Protein AF-A0A085LTB0-F1 (afdb_monomer)

Structure (mmCIF, N/CA/C/O backbone):
data_AF-A0A085LTB0-F1
#
_entry.id   AF-A0A085LTB0-F1
#
loop_
_atom_site.group_PDB
_atom_site.id
_atom_site.type_symbol
_atom_site.label_atom_id
_atom_site.label_alt_id
_atom_site.label_comp_id
_atom_site.label_asym_id
_atom_site.label_entity_id
_atom_site.label_seq_id
_atom_site.pdbx_PDB_ins_code
_atom_site.Cartn_x
_atom_site.Cartn_y
_atom_site.Cartn_z
_atom_site.occupancy
_atom_site.B_iso_or_equiv
_atom_site.auth_seq_id
_atom_site.auth_comp_id
_atom_site.auth_asym_id
_atom_site.auth_atom_id
_atom_site.pdbx_PDB_model_num
ATOM 1 N N . MET A 1 1 ? 25.122 11.776 -24.333 1.00 48.50 1 MET A N 1
ATOM 2 C CA . MET A 1 1 ? 24.047 11.686 -23.319 1.00 48.50 1 MET A CA 1
ATOM 3 C C . MET A 1 1 ? 22.813 12.387 -23.877 1.00 48.50 1 MET A C 1
ATOM 5 O O . MET A 1 1 ? 22.940 13.533 -24.285 1.00 48.50 1 MET A O 1
ATOM 9 N N . ASN A 1 2 ? 21.679 11.694 -24.039 1.00 44.75 2 ASN A N 1
ATOM 10 C CA . ASN A 1 2 ? 20.507 12.243 -24.735 1.00 44.75 2 ASN A CA 1
ATOM 11 C C . ASN A 1 2 ? 19.589 12.965 -23.733 1.00 44.75 2 ASN A C 1
ATOM 13 O O . ASN A 1 2 ? 18.916 12.315 -22.934 1.00 44.75 2 ASN A O 1
ATOM 17 N N . LEU A 1 3 ? 19.582 14.302 -23.771 1.00 53.81 3 LEU A N 1
ATOM 18 C CA . LEU A 1 3 ? 18.837 15.163 -22.839 1.00 53.81 3 LEU A CA 1
ATOM 19 C C . LEU A 1 3 ? 17.319 14.887 -22.837 1.00 53.81 3 LEU A C 1
ATOM 21 O O . LEU A 1 3 ? 16.644 15.189 -21.859 1.00 53.81 3 LEU A O 1
ATOM 25 N N . HIS A 1 4 ? 16.781 14.266 -23.895 1.00 53.09 4 HIS A N 1
ATOM 26 C CA . HIS A 1 4 ? 15.365 13.886 -23.995 1.00 53.09 4 HIS A CA 1
ATOM 27 C C . HIS A 1 4 ? 14.954 12.751 -23.040 1.00 53.09 4 HIS A C 1
ATOM 29 O O . HIS A 1 4 ? 13.779 12.628 -22.708 1.00 53.09 4 HIS A O 1
ATOM 35 N N . LEU A 1 5 ? 15.908 11.940 -22.566 1.00 53.09 5 LEU A N 1
ATOM 36 C CA . LEU A 1 5 ? 15.693 10.958 -21.489 1.00 53.09 5 LEU A CA 1
ATOM 37 C C . LEU A 1 5 ? 15.903 11.571 -20.093 1.00 53.09 5 LEU A C 1
ATOM 39 O O . LEU A 1 5 ? 15.637 10.924 -19.082 1.00 53.09 5 LEU A O 1
ATOM 43 N N . GLN A 1 6 ? 16.380 12.817 -20.044 1.00 52.91 6 GLN A N 1
ATOM 44 C CA . GLN A 1 6 ? 16.748 13.569 -18.846 1.00 52.91 6 GLN A CA 1
ATOM 45 C C . GLN A 1 6 ? 15.660 14.577 -18.438 1.00 52.91 6 GLN A C 1
ATOM 47 O O . GLN A 1 6 ? 15.921 15.509 -17.681 1.00 52.91 6 GLN A O 1
ATOM 52 N N . GLY A 1 7 ? 14.435 14.398 -18.945 1.00 52.34 7 GLY A N 1
ATOM 53 C CA . GLY A 1 7 ? 13.272 15.142 -18.484 1.00 52.34 7 GLY A CA 1
ATOM 54 C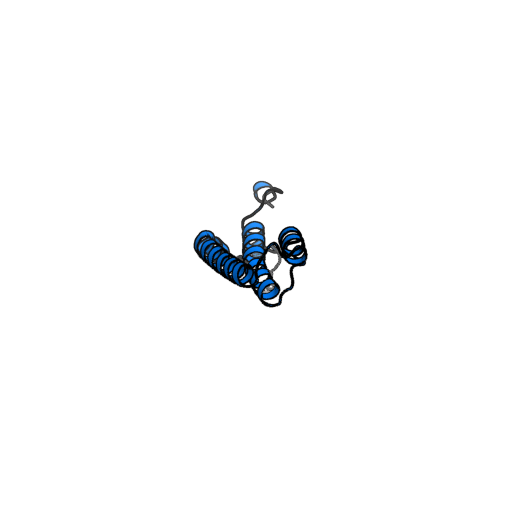 C . GLY A 1 7 ? 13.000 14.840 -17.013 1.00 52.34 7 GLY A C 1
ATOM 55 O O . GLY A 1 7 ? 12.866 13.684 -16.611 1.00 52.34 7 GLY A O 1
ATOM 56 N N . ASP A 1 8 ? 12.870 15.891 -16.211 1.00 63.69 8 ASP A N 1
ATOM 57 C CA . ASP A 1 8 ? 12.519 15.826 -14.786 1.00 63.69 8 ASP A CA 1
ATOM 58 C C . ASP A 1 8 ? 11.109 15.227 -14.536 1.00 63.69 8 ASP A C 1
ATOM 60 O O . ASP A 1 8 ? 10.686 14.980 -13.406 1.00 63.69 8 ASP A O 1
ATOM 64 N N . SER A 1 9 ? 10.377 14.913 -15.609 1.00 61.38 9 SER A N 1
ATOM 65 C CA . SER A 1 9 ? 9.091 14.226 -15.619 1.00 61.38 9 SER A CA 1
ATOM 66 C C . SER A 1 9 ? 9.268 12.706 -15.526 1.00 61.38 9 SER A C 1
ATOM 68 O O . SER A 1 9 ? 9.674 12.065 -16.490 1.00 61.38 9 SER A O 1
ATOM 70 N N . LEU A 1 10 ? 8.963 12.138 -14.357 1.00 66.25 10 LEU A N 1
ATOM 71 C CA . LEU A 1 10 ? 8.587 10.735 -14.123 1.00 66.25 10 LEU A CA 1
ATOM 72 C C . LEU A 1 10 ? 8.971 9.729 -15.241 1.00 66.25 10 LEU A C 1
ATOM 74 O O . LEU A 1 10 ? 8.199 9.482 -16.164 1.00 66.25 10 LEU A O 1
ATOM 78 N N . ASN A 1 11 ? 10.148 9.103 -15.136 1.00 83.69 11 ASN A N 1
ATOM 79 C CA . ASN A 1 11 ? 10.531 8.009 -16.034 1.00 83.69 11 ASN A CA 1
ATOM 80 C C . ASN A 1 11 ? 9.955 6.659 -15.559 1.00 83.69 11 ASN A C 1
ATOM 82 O O . ASN A 1 11 ? 9.413 6.530 -14.454 1.00 83.69 11 ASN A O 1
ATOM 86 N N . LEU A 1 12 ? 10.070 5.627 -16.395 1.00 87.00 12 LEU A N 1
ATOM 87 C CA . LEU A 1 12 ? 9.490 4.311 -16.117 1.00 87.00 12 LEU A CA 1
ATOM 88 C C . LEU A 1 12 ? 10.120 3.631 -14.883 1.00 87.00 12 LEU A C 1
ATOM 90 O O . LEU A 1 12 ? 9.429 2.929 -14.147 1.00 87.00 12 LEU A O 1
ATOM 94 N N . ILE A 1 13 ? 11.397 3.915 -14.593 1.00 88.00 13 ILE A N 1
ATOM 95 C CA . ILE A 1 13 ? 12.095 3.454 -13.380 1.00 88.00 13 ILE A CA 1
ATOM 96 C C . ILE A 1 13 ? 11.473 4.090 -12.128 1.00 88.00 13 ILE A C 1
ATOM 98 O O . ILE A 1 13 ? 11.085 3.376 -11.202 1.00 88.00 13 ILE A O 1
ATOM 102 N N . LYS A 1 14 ? 11.308 5.421 -12.114 1.00 88.69 14 LYS A N 1
ATOM 103 C CA . LYS A 1 14 ? 10.650 6.162 -11.024 1.00 88.69 14 LYS A CA 1
ATOM 104 C C . LYS A 1 14 ? 9.208 5.682 -10.833 1.00 88.69 14 LYS A C 1
ATOM 106 O O . LYS A 1 14 ? 8.788 5.433 -9.707 1.00 88.69 14 LYS A O 1
ATOM 111 N N . THR A 1 15 ? 8.475 5.484 -11.929 1.00 91.19 15 THR A N 1
ATOM 112 C CA . THR A 1 15 ? 7.096 4.966 -11.913 1.00 91.19 15 THR A CA 1
ATOM 113 C C . THR A 1 15 ? 7.029 3.588 -11.262 1.00 91.19 15 THR A C 1
ATOM 115 O O . THR A 1 15 ? 6.238 3.378 -10.342 1.00 91.19 15 THR A O 1
ATOM 118 N N . LYS A 1 16 ? 7.909 2.665 -11.674 1.00 93.62 16 LYS A N 1
ATOM 119 C CA . LYS A 1 16 ? 8.000 1.334 -11.070 1.00 93.62 16 LYS A CA 1
ATOM 120 C C . LYS A 1 16 ? 8.274 1.412 -9.571 1.00 93.62 16 LYS A C 1
ATOM 122 O O . LYS A 1 16 ? 7.614 0.711 -8.801 1.00 93.62 16 LYS A O 1
ATOM 127 N N . ALA A 1 17 ? 9.218 2.255 -9.156 1.00 93.75 17 ALA A N 1
ATOM 128 C CA . ALA A 1 17 ? 9.575 2.420 -7.750 1.00 93.75 17 ALA A CA 1
ATOM 129 C C . ALA A 1 17 ? 8.392 2.935 -6.913 1.00 93.75 17 ALA A C 1
ATOM 131 O O . ALA A 1 17 ? 8.083 2.357 -5.872 1.00 93.75 17 ALA A O 1
ATOM 132 N N . VAL A 1 18 ? 7.685 3.963 -7.396 1.00 95.31 18 VAL A N 1
ATOM 133 C CA . VAL A 1 18 ? 6.514 4.540 -6.717 1.00 95.31 18 VAL A CA 1
ATOM 134 C C . VAL A 1 18 ? 5.383 3.520 -6.588 1.00 95.31 18 VAL A C 1
ATOM 136 O O . VAL A 1 18 ? 4.857 3.338 -5.491 1.00 95.31 18 VAL A O 1
ATOM 139 N N . ILE A 1 19 ? 5.033 2.813 -7.668 1.00 96.12 19 ILE A N 1
ATOM 140 C CA . ILE A 1 19 ? 3.964 1.801 -7.637 1.00 96.12 19 ILE A CA 1
ATOM 141 C C . ILE A 1 19 ? 4.338 0.651 -6.695 1.00 96.12 19 ILE A C 1
ATOM 143 O O . ILE A 1 19 ? 3.523 0.254 -5.862 1.00 96.12 19 ILE A O 1
ATOM 147 N N . SER A 1 20 ? 5.576 0.152 -6.773 1.00 96.94 20 SER A N 1
ATOM 148 C CA . SER A 1 20 ? 6.061 -0.926 -5.898 1.00 96.94 20 SER A CA 1
ATOM 149 C C . SER A 1 20 ? 5.995 -0.520 -4.424 1.00 96.94 20 SER A C 1
ATOM 151 O O . SER A 1 20 ? 5.469 -1.265 -3.595 1.00 96.94 20 SER A O 1
ATOM 153 N N . ALA A 1 21 ? 6.471 0.686 -4.096 1.00 97.75 21 ALA A N 1
ATOM 154 C CA . ALA A 1 21 ? 6.423 1.219 -2.741 1.00 97.75 21 ALA A CA 1
ATOM 155 C C . ALA A 1 21 ? 4.980 1.385 -2.250 1.00 97.75 21 ALA A C 1
ATOM 157 O O . ALA A 1 21 ? 4.674 1.034 -1.112 1.00 97.75 21 ALA A O 1
ATOM 158 N N . PHE A 1 22 ? 4.078 1.874 -3.103 1.00 97.50 22 PHE A N 1
ATOM 159 C CA . PHE A 1 22 ? 2.675 2.048 -2.748 1.00 97.50 22 PHE A CA 1
ATOM 160 C C . PHE A 1 22 ? 1.972 0.711 -2.478 1.00 97.50 22 PHE A C 1
ATOM 162 O O . PHE A 1 22 ? 1.319 0.567 -1.446 1.00 97.50 22 PHE A O 1
ATOM 169 N N . VAL A 1 23 ? 2.173 -0.297 -3.334 1.00 98.19 23 VAL A N 1
ATOM 170 C CA . VAL A 1 23 ? 1.655 -1.663 -3.132 1.00 98.19 23 VAL A CA 1
ATOM 171 C C . VAL A 1 23 ? 2.148 -2.253 -1.807 1.00 98.19 23 VAL A C 1
ATOM 173 O O . VAL A 1 23 ? 1.357 -2.831 -1.060 1.00 98.19 23 VAL A O 1
ATOM 176 N N . LEU A 1 24 ? 3.433 -2.077 -1.479 1.00 97.75 24 LEU A N 1
ATOM 177 C CA . LEU A 1 24 ? 3.990 -2.519 -0.198 1.00 97.75 24 LEU A CA 1
ATOM 178 C C . LEU A 1 24 ? 3.370 -1.759 0.983 1.00 97.75 24 LEU A C 1
ATOM 180 O O . LEU A 1 24 ? 3.058 -2.351 2.017 1.00 97.75 24 LEU A O 1
ATOM 184 N N . LYS A 1 25 ? 3.135 -0.455 0.820 1.00 97.25 25 LYS A N 1
ATOM 185 C CA . LYS A 1 25 ? 2.529 0.395 1.846 1.00 97.25 25 LYS A CA 1
ATOM 186 C C . LYS A 1 25 ? 1.123 -0.070 2.227 1.00 97.25 25 LYS A C 1
ATOM 188 O O . LYS A 1 25 ? 0.785 -0.037 3.405 1.00 97.25 25 LYS A O 1
ATOM 193 N N . LEU A 1 26 ? 0.336 -0.572 1.273 1.00 97.50 26 LEU A N 1
ATOM 194 C CA . LEU A 1 26 ? -0.994 -1.132 1.551 1.00 97.50 26 LEU A CA 1
ATOM 195 C C . LEU A 1 26 ? -0.937 -2.372 2.455 1.00 97.50 26 LEU A C 1
ATOM 197 O O . LEU A 1 26 ? -1.786 -2.522 3.332 1.00 97.50 26 LEU A O 1
ATOM 201 N N . VAL A 1 27 ? 0.085 -3.224 2.300 1.00 97.56 27 VAL A N 1
ATOM 202 C CA . VAL A 1 27 ? 0.309 -4.376 3.195 1.00 97.56 27 VAL A CA 1
ATOM 203 C C . VAL A 1 27 ? 0.591 -3.901 4.619 1.00 97.56 27 VAL A C 1
ATOM 205 O O . VAL A 1 27 ? 0.022 -4.429 5.574 1.00 97.56 27 VAL A O 1
ATOM 208 N N . ILE A 1 28 ? 1.445 -2.883 4.755 1.00 96.81 28 ILE A N 1
ATOM 209 C CA . ILE A 1 28 ? 1.793 -2.291 6.051 1.00 96.81 28 ILE A CA 1
ATOM 210 C C . ILE A 1 28 ? 0.548 -1.683 6.702 1.00 96.81 28 ILE A C 1
ATOM 212 O O . ILE A 1 28 ? 0.276 -1.955 7.865 1.00 96.81 28 ILE A O 1
ATOM 216 N N . TYR A 1 29 ? -0.246 -0.920 5.950 1.00 96.38 29 TYR A N 1
ATOM 217 C CA . TYR A 1 29 ? -1.464 -0.298 6.469 1.00 96.38 29 TYR A CA 1
ATOM 218 C C . TYR A 1 29 ? -2.469 -1.343 6.950 1.00 96.38 29 TYR A C 1
ATOM 220 O O . TYR A 1 29 ? -2.987 -1.219 8.054 1.00 96.38 29 TYR A O 1
ATOM 228 N N . LYS A 1 30 ? -2.693 -2.409 6.173 1.00 97.00 30 LYS A N 1
ATOM 229 C CA . LYS A 1 30 ? -3.570 -3.511 6.580 1.00 97.00 30 LYS A CA 1
ATOM 230 C C . LYS A 1 30 ? -3.081 -4.171 7.871 1.00 97.00 30 LYS A C 1
ATOM 232 O O . LYS A 1 30 ? -3.878 -4.395 8.777 1.00 97.00 30 LYS A O 1
ATOM 237 N N . ARG A 1 31 ? -1.784 -4.490 7.961 1.00 97.12 31 ARG A N 1
ATOM 238 C CA . ARG A 1 31 ? -1.193 -5.091 9.166 1.00 97.12 31 ARG A CA 1
ATOM 239 C C . ARG A 1 31 ? -1.403 -4.195 10.383 1.00 97.12 31 ARG A C 1
ATOM 241 O O . ARG A 1 31 ? -1.840 -4.684 11.415 1.00 97.12 31 ARG A O 1
ATOM 248 N N . ASN A 1 32 ? -1.100 -2.910 10.249 1.00 96.19 32 ASN A N 1
ATOM 249 C CA . ASN A 1 32 ? -1.145 -1.963 11.355 1.00 96.19 32 ASN A CA 1
ATOM 250 C C . ASN A 1 32 ? -2.581 -1.737 11.831 1.00 96.19 32 ASN A C 1
ATOM 252 O O . ASN A 1 32 ? -2.838 -1.829 13.027 1.00 96.19 32 ASN A O 1
ATOM 256 N N . LEU A 1 33 ? -3.541 -1.601 10.911 1.00 94.88 33 LEU A N 1
ATOM 257 C CA . LEU A 1 33 ? -4.960 -1.557 11.269 1.00 94.88 33 LEU A CA 1
ATOM 258 C C . LEU A 1 33 ? -5.417 -2.819 12.006 1.00 94.88 33 LEU A C 1
ATOM 260 O O . LEU A 1 33 ? -6.106 -2.712 13.016 1.00 94.88 33 LEU A O 1
ATOM 264 N N . GLY A 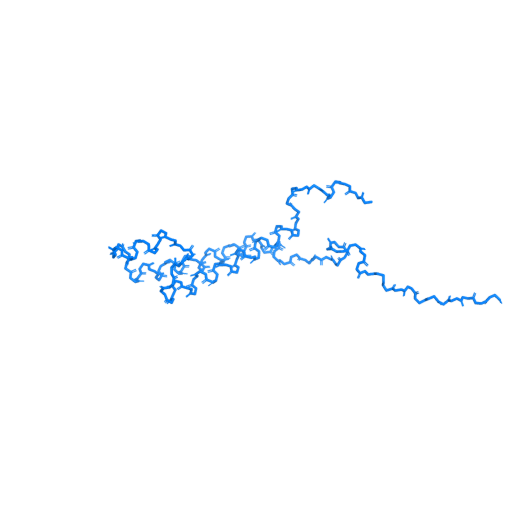1 34 ? -4.987 -4.002 11.559 1.00 93.31 34 GLY A N 1
ATOM 265 C CA . GLY A 1 34 ? -5.271 -5.262 12.252 1.00 93.31 34 GLY A CA 1
ATOM 266 C C . GLY A 1 34 ? -4.669 -5.355 13.661 1.00 93.31 34 GLY A C 1
ATOM 267 O O . GLY A 1 34 ? -5.155 -6.134 14.473 1.00 93.31 34 GLY A O 1
ATOM 268 N N . LEU A 1 35 ? -3.639 -4.559 13.961 1.00 94.88 35 LEU A N 1
ATOM 269 C CA . LEU A 1 35 ? -3.025 -4.436 15.288 1.00 94.88 35 LEU A CA 1
ATOM 270 C C . LEU A 1 35 ? -3.599 -3.269 16.114 1.00 94.88 35 LEU A C 1
ATOM 272 O O . LEU A 1 35 ? -3.149 -3.041 17.233 1.00 94.88 35 LEU A O 1
ATOM 276 N N . GLY A 1 36 ? -4.574 -2.522 15.584 1.00 93.62 36 GLY A N 1
ATOM 277 C CA . GLY A 1 36 ? -5.115 -1.327 16.237 1.00 93.62 36 GLY A CA 1
ATOM 278 C C . GLY A 1 36 ? -4.190 -0.105 16.165 1.00 93.62 36 GLY A C 1
ATOM 279 O O . GLY A 1 36 ? -4.333 0.832 16.950 1.00 93.62 36 GLY A O 1
ATOM 280 N N . GLU A 1 37 ? -3.237 -0.088 15.233 1.00 95.44 37 GLU A N 1
ATOM 281 C CA . GLU A 1 37 ? -2.353 1.046 14.978 1.00 95.44 37 GLU A CA 1
ATOM 282 C C . GLU A 1 37 ? -2.889 1.906 13.825 1.00 95.44 37 GLU A C 1
ATOM 284 O O . GLU A 1 37 ? -2.958 1.475 12.675 1.00 95.44 37 GLU A O 1
ATOM 289 N N . PHE A 1 38 ? -3.226 3.164 14.126 1.00 94.19 38 PHE A N 1
ATOM 290 C CA . PHE A 1 38 ? -3.905 4.064 13.181 1.00 94.19 38 PHE A CA 1
ATOM 291 C C . PHE A 1 38 ? -3.058 5.264 12.734 1.00 94.19 38 PHE A C 1
ATOM 293 O O . PHE A 1 38 ? -3.566 6.168 12.071 1.00 94.19 38 PHE A O 1
ATOM 300 N N . CYS A 1 39 ? -1.769 5.319 13.082 1.00 90.62 39 CYS A N 1
ATOM 301 C CA . CYS A 1 39 ? -0.941 6.511 12.858 1.00 90.62 39 CYS A CA 1
ATOM 302 C C . CYS A 1 39 ? -0.779 6.890 11.374 1.00 90.62 39 CYS A C 1
ATOM 304 O O . CYS A 1 39 ? -0.534 8.054 11.067 1.00 90.62 39 CYS A O 1
ATOM 306 N N . GLN A 1 40 ? -0.967 5.946 10.444 1.00 90.75 40 GLN A N 1
ATOM 307 C CA . GLN A 1 40 ? -0.920 6.226 9.005 1.00 90.75 40 GLN A CA 1
ATOM 308 C C . GLN A 1 40 ? -2.239 6.782 8.442 1.00 90.75 40 GLN A C 1
ATOM 310 O O . GLN A 1 40 ? -2.252 7.275 7.314 1.00 90.75 40 GLN A O 1
ATOM 315 N N . LEU A 1 41 ? -3.336 6.712 9.208 1.00 92.06 41 LEU A N 1
ATOM 316 C CA . LEU A 1 41 ? -4.677 7.166 8.829 1.00 92.06 41 LEU A CA 1
ATOM 317 C C . LEU A 1 41 ? -5.275 8.049 9.945 1.00 92.06 41 LEU A C 1
ATOM 319 O O . LEU A 1 41 ? -6.166 7.604 10.670 1.00 92.06 41 LEU A O 1
ATOM 323 N N . PRO A 1 42 ? -4.830 9.316 10.083 1.00 93.31 42 PRO A N 1
ATOM 324 C CA . PRO A 1 42 ? -5.212 10.186 11.202 1.00 93.31 42 PRO A CA 1
ATOM 325 C C . PRO A 1 42 ? -6.722 10.409 11.344 1.00 93.31 42 PRO A C 1
ATOM 327 O O . PRO A 1 42 ? -7.228 10.518 12.456 1.00 93.31 42 PRO A O 1
ATOM 330 N N . LEU A 1 43 ? -7.449 10.438 10.223 1.00 94.06 43 LEU A N 1
ATOM 331 C CA . LEU A 1 43 ? -8.909 10.549 10.226 1.00 94.06 43 LEU A CA 1
ATOM 332 C C . LEU A 1 43 ? -9.562 9.306 10.836 1.00 94.06 43 LEU A C 1
ATOM 334 O O . LEU A 1 43 ? -10.407 9.428 11.714 1.00 94.06 43 LEU A O 1
ATOM 338 N N . LEU A 1 44 ? -9.123 8.111 10.432 1.00 93.50 44 LEU A N 1
ATOM 339 C CA . LEU A 1 44 ? -9.629 6.860 10.996 1.00 93.50 44 LEU A CA 1
ATOM 340 C C . LEU A 1 44 ? -9.268 6.734 12.483 1.00 93.50 44 LEU A C 1
ATOM 342 O O . LEU A 1 44 ? -10.094 6.294 13.275 1.00 93.50 44 LEU A O 1
ATOM 346 N N . ALA A 1 45 ? -8.074 7.189 12.877 1.00 94.62 45 ALA A N 1
ATOM 347 C CA . ALA A 1 45 ? -7.666 7.261 14.279 1.00 94.62 45 ALA A CA 1
ATOM 348 C C . ALA A 1 45 ? -8.609 8.151 15.109 1.00 94.62 45 ALA A C 1
ATOM 350 O O . ALA A 1 45 ? -9.000 7.778 16.216 1.00 94.62 45 ALA A O 1
ATOM 351 N N . ALA A 1 46 ? -8.987 9.318 14.575 1.00 96.06 46 ALA A N 1
ATOM 352 C CA . ALA A 1 46 ? -9.911 10.239 15.232 1.00 96.06 46 ALA A CA 1
ATOM 353 C C . ALA A 1 46 ? -11.313 9.629 15.382 1.00 96.06 46 ALA A C 1
ATOM 355 O O . ALA A 1 46 ? -11.867 9.644 16.479 1.00 96.06 46 ALA A O 1
ATOM 356 N N . LEU A 1 47 ? -11.840 9.016 14.319 1.00 95.00 47 LEU A N 1
ATOM 357 C CA . LEU A 1 47 ? -13.136 8.333 14.351 1.00 95.00 47 LEU A CA 1
ATOM 358 C C . LEU A 1 47 ? -13.141 7.168 15.350 1.00 95.00 47 LEU A C 1
ATOM 360 O O . LEU A 1 47 ? -14.078 7.015 16.132 1.00 95.00 47 LEU A O 1
ATOM 364 N N . LYS A 1 48 ? -12.057 6.381 15.391 1.00 93.94 48 LYS A N 1
ATOM 365 C CA . LYS A 1 48 ? -11.916 5.283 16.351 1.00 93.94 48 LYS A CA 1
ATOM 366 C C . LYS A 1 48 ? -11.899 5.786 17.793 1.00 93.94 48 LYS A C 1
ATOM 368 O O . LYS A 1 48 ? -12.555 5.204 18.652 1.00 93.94 48 LYS A O 1
ATOM 373 N N . LYS A 1 49 ? -11.191 6.891 18.054 1.00 94.38 49 LYS A N 1
ATOM 374 C CA . LYS A 1 49 ? -11.138 7.537 19.374 1.00 94.38 49 LYS A CA 1
ATOM 375 C C . LYS A 1 49 ? -12.512 8.035 19.835 1.00 94.38 49 LYS A C 1
ATOM 377 O O . LYS A 1 49 ? -12.807 7.960 21.024 1.00 94.38 49 LYS A O 1
ATOM 382 N N . ASN A 1 50 ? -13.341 8.507 18.909 1.00 96.12 50 ASN A N 1
ATOM 383 C CA . ASN A 1 50 ? -14.700 8.967 19.191 1.00 96.12 50 ASN A CA 1
ATOM 384 C C . ASN A 1 50 ? -15.734 7.827 19.269 1.00 96.12 50 ASN A C 1
ATOM 386 O O . ASN A 1 50 ? -16.920 8.102 19.418 1.00 96.12 50 ASN A O 1
ATOM 390 N N . ALA A 1 51 ? -15.303 6.562 19.168 1.00 93.38 51 ALA A N 1
ATOM 391 C CA . ALA A 1 51 ? -16.178 5.391 19.082 1.00 93.38 51 ALA A CA 1
ATOM 392 C C . ALA A 1 51 ? -17.173 5.434 17.900 1.00 93.38 51 ALA A C 1
ATOM 394 O O . ALA A 1 51 ? -18.215 4.786 17.938 1.00 93.38 51 ALA A O 1
ATOM 395 N N . GLU A 1 52 ? -16.833 6.160 16.831 1.00 95.31 52 GLU A N 1
ATOM 396 C CA . GLU A 1 52 ? -17.642 6.266 15.605 1.00 95.31 52 GLU A CA 1
ATOM 397 C C . GLU A 1 52 ? -17.403 5.093 14.638 1.00 95.31 52 GLU A C 1
ATOM 399 O O . GLU A 1 52 ? -18.105 4.957 13.641 1.00 95.31 52 GLU A O 1
ATOM 404 N N . VAL A 1 53 ? -16.397 4.255 14.916 1.00 94.00 53 VAL A N 1
ATOM 405 C CA . VAL A 1 53 ? -15.989 3.116 14.081 1.00 94.00 53 VAL A CA 1
ATOM 406 C C . VAL A 1 53 ? -15.852 1.871 14.956 1.00 94.00 53 VAL A C 1
ATOM 408 O O . VAL A 1 53 ? -15.034 1.833 15.889 1.00 94.00 53 VAL A O 1
ATOM 411 N N . ALA A 1 54 ? -16.640 0.842 14.651 1.00 94.38 54 ALA A N 1
ATOM 412 C CA . ALA A 1 54 ? -16.597 -0.443 15.337 1.00 94.3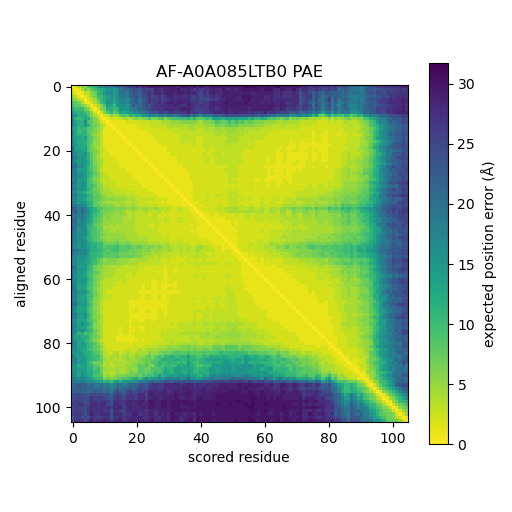8 54 ALA A CA 1
ATOM 413 C C . ALA A 1 54 ? -15.348 -1.246 14.940 1.00 94.38 54 ALA A C 1
ATOM 415 O O . ALA A 1 54 ? -14.655 -0.929 13.975 1.00 94.38 54 ALA A O 1
ATOM 416 N N . ASP A 1 55 ? -15.011 -2.288 15.702 1.00 92.69 55 ASP A N 1
ATOM 417 C CA . ASP A 1 55 ? -13.907 -3.188 15.327 1.00 92.69 55 ASP A CA 1
ATOM 418 C C . ASP A 1 55 ? -14.212 -3.945 14.024 1.00 92.69 55 ASP A C 1
ATOM 420 O O . ASP A 1 55 ? -13.324 -4.108 13.186 1.00 92.69 55 ASP A O 1
ATOM 424 N N . ASP A 1 56 ? -15.477 -4.308 13.799 1.00 95.12 56 ASP A N 1
ATOM 425 C CA . ASP A 1 56 ? -15.925 -4.955 12.561 1.00 95.12 56 ASP A CA 1
ATOM 426 C C . ASP A 1 56 ? -15.698 -4.063 11.331 1.00 95.12 56 ASP A C 1
ATOM 428 O O . ASP A 1 56 ? -15.261 -4.543 10.282 1.00 95.12 56 ASP A O 1
ATOM 432 N N . ASP A 1 57 ? -15.886 -2.748 11.468 1.00 94.44 57 ASP A N 1
ATOM 433 C CA . ASP A 1 57 ? -15.595 -1.791 10.398 1.00 94.44 57 ASP A CA 1
ATOM 434 C C . ASP A 1 57 ? -14.096 -1.783 10.052 1.00 94.44 57 ASP A C 1
ATOM 436 O O . ASP A 1 57 ? -13.720 -1.691 8.881 1.00 94.44 57 ASP A O 1
ATOM 440 N N . ILE A 1 58 ? -13.211 -1.943 11.045 1.00 95.06 58 ILE A N 1
ATOM 441 C CA . ILE A 1 58 ? -11.762 -2.045 10.808 1.00 95.06 58 ILE A CA 1
ATOM 442 C C . ILE A 1 58 ? -11.425 -3.302 10.001 1.00 95.06 58 ILE A C 1
ATOM 444 O O . ILE A 1 58 ? -10.573 -3.245 9.109 1.00 95.06 58 ILE A O 1
ATOM 448 N N . LEU A 1 59 ? -12.110 -4.424 10.246 1.00 95.62 59 LEU A N 1
ATOM 449 C CA . LEU A 1 59 ? -11.940 -5.643 9.448 1.00 95.62 59 LEU A CA 1
ATOM 450 C C . LEU A 1 59 ? -12.351 -5.420 7.988 1.00 95.62 59 LEU A C 1
ATOM 452 O O . LEU A 1 59 ? -11.646 -5.861 7.074 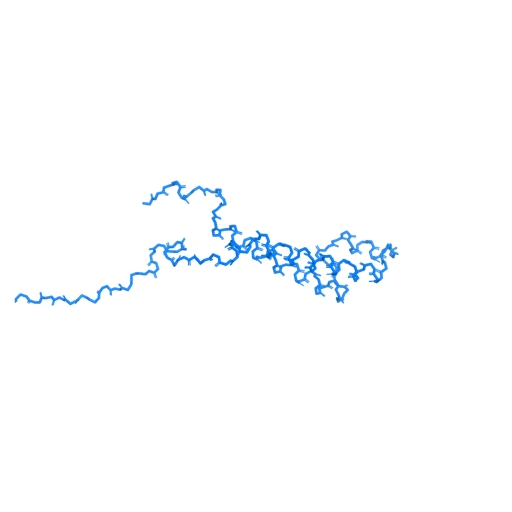1.00 95.62 59 LEU A O 1
ATOM 456 N N . VAL A 1 60 ? -13.438 -4.679 7.760 1.00 95.81 60 VAL A N 1
ATOM 457 C CA . VAL A 1 60 ? -13.885 -4.281 6.419 1.00 95.81 60 VAL A CA 1
ATOM 458 C C . VAL A 1 60 ? -12.836 -3.396 5.733 1.00 95.81 60 VAL A C 1
ATOM 460 O O . VAL A 1 60 ? -12.449 -3.675 4.596 1.00 95.81 60 VAL A O 1
ATOM 463 N N . TYR A 1 61 ? -12.275 -2.401 6.429 1.00 94.38 61 TYR A N 1
ATOM 464 C CA . TYR A 1 61 ? -11.173 -1.585 5.902 1.00 94.38 61 TYR A CA 1
ATOM 465 C C . TYR A 1 61 ? -9.931 -2.419 5.556 1.00 94.38 61 TYR A C 1
ATOM 467 O O . TYR A 1 61 ? -9.344 -2.244 4.486 1.00 94.38 61 TYR A O 1
ATOM 475 N N . CYS A 1 62 ? -9.545 -3.365 6.414 1.00 96.38 62 CYS A N 1
ATOM 476 C CA . CYS A 1 62 ? -8.454 -4.300 6.141 1.00 96.38 62 CYS A CA 1
ATOM 477 C C . CYS A 1 62 ? -8.712 -5.137 4.881 1.00 96.38 62 CYS A C 1
ATOM 479 O O . CYS A 1 62 ? -7.793 -5.361 4.086 1.00 96.38 62 CYS A O 1
ATOM 481 N N . HIS A 1 63 ? -9.953 -5.584 4.672 1.00 97.56 63 HIS A N 1
ATOM 482 C CA . HIS A 1 63 ? -10.345 -6.292 3.458 1.00 97.56 63 HIS A CA 1
ATOM 483 C C . HIS A 1 63 ? -10.259 -5.384 2.223 1.00 97.56 63 HIS A C 1
ATOM 485 O O . HIS A 1 63 ? -9.686 -5.781 1.209 1.00 97.56 63 HIS A O 1
ATOM 491 N N . HIS A 1 64 ? -10.731 -4.140 2.313 1.00 96.94 64 HIS 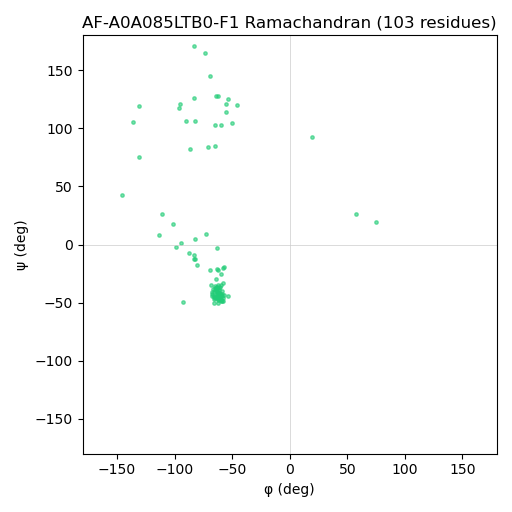A N 1
ATOM 492 C CA . HIS A 1 64 ? -10.625 -3.169 1.224 1.00 96.94 64 HIS A CA 1
ATOM 493 C C . HIS A 1 64 ? -9.176 -2.853 0.840 1.00 96.94 64 HIS A C 1
ATOM 495 O O . HIS A 1 64 ? -8.876 -2.764 -0.349 1.00 96.94 64 HIS A O 1
ATOM 501 N N . LEU A 1 65 ? -8.261 -2.745 1.808 1.00 97.25 65 LEU A N 1
ATOM 502 C CA . LEU A 1 65 ? -6.833 -2.565 1.526 1.00 97.25 65 LEU A CA 1
ATOM 503 C C . LEU A 1 65 ? -6.235 -3.761 0.773 1.00 97.25 65 LEU A C 1
ATOM 505 O O . LEU A 1 65 ? -5.428 -3.565 -0.136 1.00 97.25 65 LEU A O 1
ATOM 509 N N . GLU A 1 66 ? -6.645 -4.989 1.108 1.00 98.06 66 GLU A N 1
ATOM 510 C CA . GLU A 1 66 ? -6.223 -6.186 0.370 1.00 98.06 66 GLU A CA 1
ATOM 511 C C . GLU A 1 66 ? -6.761 -6.181 -1.065 1.00 98.06 66 GLU A C 1
ATOM 513 O O . GLU A 1 66 ? -6.010 -6.424 -2.007 1.00 98.06 66 GLU A O 1
ATOM 518 N N . MET A 1 67 ? -8.041 -5.849 -1.244 1.00 98.44 67 MET A N 1
ATOM 519 C CA . MET A 1 67 ? -8.664 -5.771 -2.566 1.00 98.44 67 MET A CA 1
ATOM 520 C C . MET A 1 67 ? -8.021 -4.684 -3.431 1.00 98.44 67 MET A C 1
ATOM 522 O O . MET A 1 67 ? -7.708 -4.928 -4.595 1.00 98.44 67 MET A O 1
ATOM 526 N N . LEU A 1 68 ? -7.749 -3.510 -2.854 1.00 98.25 68 LEU A N 1
ATOM 527 C CA . LEU A 1 68 ? -7.045 -2.421 -3.527 1.00 98.25 68 LEU A CA 1
ATOM 528 C C . LEU A 1 68 ? -5.633 -2.845 -3.942 1.00 98.25 68 LEU A C 1
ATOM 530 O O . LEU A 1 68 ? -5.211 -2.586 -5.067 1.00 98.25 68 LEU A O 1
ATOM 534 N N . ARG A 1 69 ? -4.901 -3.528 -3.055 1.00 98.38 69 ARG A N 1
ATOM 535 C CA . ARG A 1 69 ? -3.577 -4.073 -3.370 1.00 98.38 69 ARG A CA 1
ATOM 536 C C . ARG A 1 69 ? -3.653 -5.058 -4.536 1.00 98.38 69 ARG A C 1
ATOM 538 O O . ARG A 1 69 ? -2.850 -4.946 -5.460 1.00 98.38 69 ARG A O 1
ATOM 545 N N . ALA A 1 70 ? -4.587 -6.007 -4.497 1.00 98.44 70 ALA A N 1
ATOM 546 C CA . ALA A 1 70 ? -4.760 -7.002 -5.551 1.00 98.44 70 ALA A CA 1
ATOM 547 C C . ALA A 1 70 ? -5.088 -6.346 -6.902 1.00 98.44 70 ALA A C 1
ATOM 549 O O . ALA A 1 70 ? -4.493 -6.707 -7.920 1.00 98.44 70 ALA A O 1
ATOM 550 N N . ASP A 1 71 ? -5.967 -5.341 -6.906 1.00 98.56 71 ASP A N 1
ATOM 551 C CA . ASP A 1 71 ? -6.303 -4.583 -8.110 1.00 98.56 71 ASP A CA 1
ATOM 552 C C . ASP A 1 71 ? -5.091 -3.825 -8.668 1.00 98.56 71 ASP A C 1
ATOM 554 O O . ASP A 1 71 ? -4.812 -3.910 -9.861 1.00 98.56 71 ASP A O 1
ATOM 558 N N . LEU A 1 72 ? -4.306 -3.154 -7.820 1.00 97.94 72 LEU A N 1
ATOM 559 C CA . LEU A 1 72 ? -3.109 -2.425 -8.254 1.00 97.94 72 LEU A CA 1
ATOM 560 C C . LEU A 1 72 ? -2.018 -3.351 -8.789 1.00 97.94 72 LEU A C 1
ATOM 562 O O . LEU A 1 72 ? -1.404 -3.042 -9.807 1.00 97.94 72 LEU A O 1
ATOM 566 N N . VAL A 1 73 ? -1.794 -4.497 -8.140 1.00 98.31 73 VAL A N 1
ATOM 567 C CA . VAL A 1 73 ? -0.847 -5.511 -8.626 1.00 98.31 73 VAL A CA 1
ATOM 568 C C . VAL A 1 73 ? -1.274 -6.030 -9.996 1.00 98.31 73 VAL A C 1
ATOM 570 O O . VAL A 1 73 ? -0.432 -6.173 -10.880 1.00 98.31 73 VAL A O 1
ATOM 573 N N . LYS A 1 74 ? -2.574 -6.274 -10.194 1.00 98.44 74 LYS A N 1
ATOM 574 C CA . LYS A 1 74 ? -3.120 -6.713 -11.480 1.00 98.44 74 LYS A CA 1
ATOM 575 C C . LYS A 1 74 ? -3.021 -5.622 -12.547 1.00 98.44 74 LYS A C 1
ATOM 577 O O . LYS A 1 74 ? -2.635 -5.909 -13.672 1.00 98.44 74 LYS A O 1
ATOM 582 N N . ARG A 1 75 ? -3.369 -4.380 -12.204 1.00 98.12 75 ARG A N 1
ATOM 583 C CA . ARG A 1 75 ? -3.405 -3.242 -13.132 1.00 98.12 75 ARG A CA 1
ATOM 584 C C . ARG A 1 75 ? -2.018 -2.828 -13.611 1.00 98.12 75 ARG A C 1
ATOM 586 O O . ARG A 1 75 ? -1.888 -2.417 -14.754 1.00 98.12 75 ARG A O 1
ATOM 593 N N . PHE A 1 76 ? -1.013 -2.937 -12.745 1.00 97.38 76 PHE A N 1
ATOM 594 C CA . PHE A 1 76 ? 0.364 -2.525 -13.022 1.00 97.38 76 PHE A CA 1
ATOM 595 C C . PHE A 1 76 ? 1.326 -3.711 -13.129 1.00 97.38 76 PHE A C 1
ATOM 597 O O . PHE A 1 76 ? 2.518 -3.576 -12.843 1.00 97.38 76 PHE A O 1
ATOM 604 N N . SER A 1 77 ? 0.829 -4.895 -13.496 1.00 97.94 77 SER A N 1
ATOM 605 C CA . SER A 1 77 ? 1.647 -6.111 -13.558 1.00 97.94 77 SER A CA 1
ATOM 606 C C . SER A 1 77 ? 2.815 -5.982 -14.536 1.00 97.94 77 SER A C 1
ATOM 608 O O . SER A 1 77 ? 3.899 -6.506 -14.289 1.00 97.94 77 SER A O 1
ATOM 610 N N . ASP A 1 78 ? 2.608 -5.267 -15.636 1.00 96.75 78 ASP A N 1
ATOM 611 C CA . ASP A 1 78 ? 3.609 -4.937 -16.648 1.00 96.75 78 ASP A CA 1
ATOM 612 C C . ASP A 1 78 ? 4.745 -4.078 -16.067 1.00 96.75 78 ASP A C 1
ATOM 614 O O . ASP A 1 78 ? 5.916 -4.448 -16.154 1.00 96.75 78 ASP A O 1
ATOM 618 N N . ILE A 1 79 ? 4.413 -2.989 -15.372 1.00 94.69 79 ILE A N 1
ATOM 619 C CA . ILE A 1 79 ? 5.394 -2.102 -14.739 1.00 94.69 79 ILE A CA 1
ATOM 620 C C . ILE A 1 79 ? 6.108 -2.814 -13.583 1.00 94.69 79 ILE A C 1
ATOM 622 O O . ILE A 1 79 ? 7.326 -2.699 -13.427 1.00 94.69 79 ILE A O 1
ATOM 626 N N . LEU A 1 80 ? 5.376 -3.583 -12.774 1.00 95.69 80 LEU A N 1
ATOM 627 C CA . LEU A 1 80 ? 5.936 -4.321 -11.641 1.00 95.69 80 LEU A CA 1
ATOM 628 C C . LEU A 1 80 ? 6.896 -5.434 -12.095 1.00 95.69 80 LEU A C 1
ATOM 630 O O . LEU A 1 80 ? 7.948 -5.628 -11.479 1.00 95.69 80 LEU A O 1
ATOM 634 N N . SER A 1 81 ? 6.587 -6.126 -13.194 1.00 95.94 81 SER A N 1
ATOM 635 C CA . SER A 1 81 ? 7.431 -7.195 -13.752 1.00 95.94 81 SER A CA 1
ATOM 636 C C . SER A 1 81 ? 8.570 -6.693 -14.645 1.00 95.94 81 SER A C 1
ATOM 638 O O . SER A 1 81 ? 9.502 -7.449 -14.922 1.00 95.94 81 SER A O 1
ATOM 640 N N . MET A 1 82 ? 8.552 -5.418 -15.047 1.00 92.62 82 MET A N 1
ATOM 641 C CA . MET A 1 82 ? 9.565 -4.826 -15.920 1.00 92.62 82 MET A CA 1
ATOM 642 C C . MET A 1 82 ? 10.989 -5.023 -15.382 1.00 92.62 82 MET A C 1
ATOM 644 O O . MET A 1 82 ? 11.310 -4.597 -14.273 1.00 92.62 82 MET A O 1
ATOM 648 N N . LYS A 1 83 ? 11.886 -5.599 -16.182 1.00 91.81 83 LYS A N 1
ATOM 649 C CA . LYS A 1 83 ? 13.311 -5.694 -15.837 1.00 91.81 83 LYS A CA 1
ATOM 650 C C . LYS A 1 83 ? 14.017 -4.391 -16.208 1.00 91.81 83 LYS A C 1
ATOM 652 O O . LYS A 1 83 ? 13.919 -3.946 -17.346 1.00 91.81 83 LYS A O 1
ATOM 657 N N . ILE A 1 84 ? 14.720 -3.788 -15.251 1.00 86.44 84 ILE A N 1
ATOM 658 C CA . ILE A 1 84 ? 15.534 -2.592 -15.492 1.00 86.44 84 ILE A CA 1
ATOM 659 C C . ILE A 1 84 ? 16.964 -3.067 -15.739 1.00 86.44 84 ILE A C 1
ATOM 661 O O . ILE A 1 84 ? 17.537 -3.749 -14.892 1.00 86.44 84 ILE A O 1
ATOM 665 N N . ALA A 1 85 ? 17.518 -2.750 -16.907 1.00 84.31 85 ALA A N 1
ATOM 666 C CA . ALA A 1 85 ? 18.903 -3.076 -17.218 1.00 84.31 85 ALA A CA 1
ATOM 667 C C . ALA A 1 85 ? 19.863 -2.224 -16.372 1.00 84.31 85 ALA A C 1
ATOM 669 O O . ALA A 1 85 ? 19.575 -1.053 -16.124 1.00 84.31 85 ALA A O 1
ATOM 670 N N . GLY A 1 86 ? 21.009 -2.786 -15.969 1.00 81.62 86 GLY A N 1
ATOM 671 C CA . GLY A 1 86 ? 21.998 -2.086 -15.136 1.00 81.62 86 GLY A CA 1
ATOM 672 C C . GLY A 1 86 ? 22.428 -0.744 -15.732 1.00 81.62 86 GLY A C 1
ATOM 673 O O . GLY A 1 86 ? 22.365 0.270 -15.046 1.00 81.62 86 GLY A O 1
ATOM 674 N N . TRP A 1 87 ? 22.689 -0.714 -17.045 1.00 81.19 87 TRP A N 1
ATOM 675 C CA . TRP A 1 87 ? 23.044 0.507 -17.781 1.00 81.19 87 TRP A CA 1
ATOM 676 C C . TRP A 1 87 ? 21.968 1.608 -17.726 1.00 81.19 87 TRP A C 1
ATOM 678 O O . TRP A 1 87 ? 22.277 2.785 -17.883 1.00 81.19 87 TRP A O 1
ATOM 688 N N . ALA A 1 88 ? 20.695 1.248 -17.526 1.00 76.94 88 ALA A N 1
ATOM 689 C CA . ALA A 1 88 ? 19.596 2.210 -17.433 1.00 76.94 88 ALA A CA 1
ATOM 690 C C . ALA A 1 88 ? 19.497 2.856 -16.039 1.00 76.94 88 ALA A C 1
ATOM 692 O O . ALA A 1 88 ? 18.845 3.889 -15.891 1.00 76.94 88 ALA A O 1
ATOM 693 N N . VAL A 1 89 ? 20.119 2.242 -15.026 1.00 79.31 89 VAL A N 1
ATOM 694 C CA . VAL A 1 89 ? 20.256 2.789 -13.667 1.00 79.31 89 VAL A CA 1
ATOM 695 C C . VAL A 1 89 ? 21.570 3.549 -13.544 1.00 79.31 89 VAL A C 1
ATOM 697 O O . VAL A 1 89 ? 21.576 4.695 -13.104 1.00 79.31 89 VAL A O 1
ATOM 700 N N . ASP A 1 90 ? 22.656 2.916 -13.972 1.00 81.50 90 ASP A N 1
ATOM 701 C CA . ASP A 1 90 ? 23.989 3.491 -14.031 1.00 81.50 90 ASP A CA 1
ATOM 702 C C . ASP A 1 90 ? 24.641 3.103 -15.371 1.00 81.50 90 ASP A C 1
ATOM 704 O O . ASP A 1 90 ? 25.052 1.953 -15.553 1.00 81.50 90 ASP A O 1
ATOM 708 N N . PRO A 1 91 ? 24.741 4.047 -16.324 1.00 75.75 91 PRO A N 1
ATOM 709 C CA . PRO A 1 91 ? 25.359 3.814 -17.628 1.00 75.75 91 PRO A CA 1
ATOM 710 C C . PRO A 1 91 ? 26.810 3.328 -17.569 1.00 75.75 91 PRO A C 1
ATOM 712 O O . PRO A 1 91 ? 27.291 2.782 -18.559 1.00 75.75 91 PRO A O 1
ATOM 715 N N . PHE A 1 92 ? 27.503 3.521 -16.444 1.00 79.56 92 PHE A N 1
ATOM 716 C CA . PHE A 1 92 ? 28.901 3.138 -16.262 1.00 79.56 92 PHE A CA 1
ATOM 717 C C . PHE A 1 92 ? 29.073 1.803 -15.527 1.00 79.56 92 PHE A C 1
ATOM 719 O O . PHE A 1 92 ? 30.196 1.322 -15.399 1.00 79.56 92 PHE A O 1
ATOM 726 N N . CYS A 1 93 ? 27.985 1.159 -15.092 1.00 67.38 93 CYS A N 1
ATOM 727 C CA . CYS A 1 93 ? 28.041 -0.004 -14.200 1.00 67.38 93 CYS A CA 1
ATOM 728 C C . CYS A 1 93 ? 28.531 -1.318 -14.840 1.00 67.38 93 CYS A C 1
ATOM 730 O O . CYS A 1 93 ? 28.422 -2.357 -14.201 1.00 67.38 93 CYS A O 1
ATOM 732 N N . ASN A 1 94 ? 29.037 -1.316 -16.078 1.00 59.88 94 ASN A N 1
ATOM 733 C CA . ASN A 1 94 ? 29.435 -2.542 -16.778 1.00 59.88 94 ASN A CA 1
ATOM 734 C C . ASN A 1 94 ? 30.651 -2.352 -17.699 1.00 59.88 94 A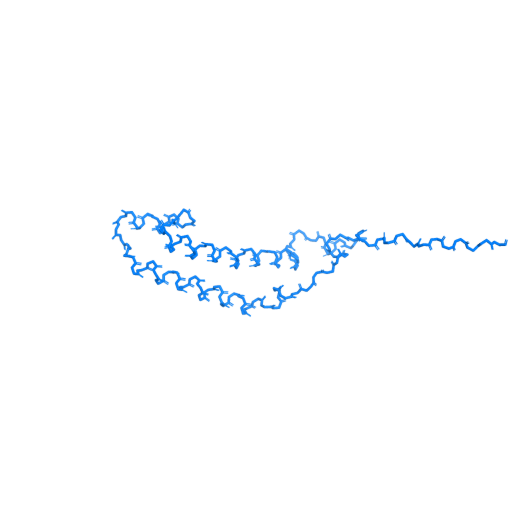SN A C 1
ATOM 736 O O . ASN A 1 94 ? 30.677 -2.869 -18.815 1.00 59.88 94 ASN A O 1
ATOM 740 N N . VAL A 1 95 ? 31.671 -1.629 -17.237 1.00 58.62 95 VAL A N 1
ATOM 741 C CA . VAL A 1 95 ? 33.020 -1.861 -17.764 1.00 58.62 95 VAL A CA 1
ATOM 742 C C . VAL A 1 95 ? 33.609 -2.984 -16.914 1.00 58.62 95 VAL A C 1
ATOM 744 O O . VAL A 1 95 ? 34.317 -2.730 -15.946 1.00 58.62 95 VAL A O 1
ATOM 747 N N . GLU A 1 96 ? 33.273 -4.238 -17.233 1.00 60.22 96 GLU A N 1
ATOM 748 C CA . GLU A 1 96 ? 34.312 -5.259 -17.088 1.00 60.22 96 GLU A CA 1
ATOM 749 C C . GLU A 1 96 ? 35.465 -4.714 -17.929 1.00 60.22 96 GLU A C 1
ATOM 751 O O . GLU A 1 96 ? 35.275 -4.450 -19.122 1.00 60.22 96 GLU A O 1
ATOM 756 N N . GLU A 1 97 ? 36.582 -4.369 -17.279 1.00 55.91 97 GLU A N 1
ATOM 757 C CA . GLU A 1 97 ? 37.801 -3.993 -17.988 1.00 55.91 97 GLU A CA 1
ATOM 758 C C . GLU A 1 97 ? 37.984 -5.040 -19.087 1.00 55.91 97 GLU A C 1
ATOM 760 O O . GLU A 1 97 ? 38.005 -6.231 -18.759 1.00 55.91 97 GLU A O 1
ATOM 765 N N . PRO A 1 98 ? 38.013 -4.659 -20.379 1.00 55.09 98 PRO A N 1
ATOM 766 C CA . PRO A 1 98 ? 38.372 -5.634 -21.387 1.00 55.09 98 PRO A CA 1
ATOM 767 C C . PRO A 1 98 ? 39.727 -6.171 -20.942 1.00 55.09 98 PRO A C 1
ATOM 769 O O . PRO A 1 98 ? 40.642 -5.371 -20.740 1.00 55.09 98 PRO A O 1
ATOM 772 N N . GLU A 1 99 ? 39.831 -7.484 -20.714 1.00 54.72 99 GLU A N 1
ATOM 773 C CA . GLU A 1 99 ? 41.125 -8.134 -20.557 1.00 54.72 99 GLU A CA 1
ATOM 774 C C . GLU A 1 99 ? 41.947 -7.677 -21.758 1.00 54.72 99 GLU A C 1
ATOM 776 O O . GLU A 1 99 ? 41.670 -8.034 -22.905 1.00 54.72 99 GLU A O 1
ATOM 781 N N . THR A 1 100 ? 42.873 -6.752 -21.516 1.00 57.44 100 THR A N 1
ATOM 782 C CA . THR A 1 100 ? 43.784 -6.271 -22.535 1.00 57.44 100 THR A CA 1
ATOM 783 C C . THR A 1 100 ? 44.735 -7.423 -22.796 1.00 57.44 100 THR A C 1
ATOM 785 O O . THR A 1 100 ? 45.813 -7.485 -22.209 1.00 57.44 100 THR A O 1
ATOM 788 N N . GLU A 1 101 ? 44.333 -8.360 -23.652 1.00 58.44 101 GLU A N 1
ATOM 789 C CA . GLU A 1 101 ? 45.278 -9.189 -24.383 1.00 58.44 101 GLU A CA 1
ATOM 790 C C . GLU A 1 101 ? 46.038 -8.233 -25.308 1.00 58.44 101 GLU A C 1
ATOM 792 O O . GLU A 1 101 ? 45.654 -7.967 -26.447 1.00 58.44 101 GLU A O 1
ATOM 797 N N . LEU A 1 102 ? 47.082 -7.610 -24.757 1.00 60.62 102 LEU A N 1
ATOM 798 C CA . LEU A 1 102 ? 48.087 -6.907 -25.534 1.00 60.62 102 LEU A CA 1
ATOM 799 C C . LEU A 1 102 ? 48.708 -7.951 -26.465 1.00 60.62 102 LEU A C 1
ATOM 801 O O . LEU A 1 102 ? 49.489 -8.792 -26.027 1.00 60.62 102 LEU A O 1
ATOM 805 N N . GLN A 1 103 ? 48.325 -7.928 -27.740 1.00 54.41 103 GLN A N 1
ATOM 806 C CA . GLN A 1 103 ? 49.072 -8.624 -28.780 1.00 54.41 103 GLN A CA 1
ATOM 807 C C . GLN A 1 103 ? 50.440 -7.939 -28.876 1.00 54.41 103 GLN A C 1
ATOM 809 O O . GLN A 1 103 ? 50.542 -6.826 -29.391 1.00 54.41 103 GLN A O 1
ATOM 814 N N . GLU A 1 104 ? 51.466 -8.572 -28.307 1.00 52.53 104 GLU A N 1
ATOM 815 C CA . GLU A 1 104 ? 52.861 -8.199 -28.541 1.00 52.53 104 GLU A CA 1
ATOM 816 C C . GLU A 1 104 ? 53.185 -8.428 -30.032 1.00 52.53 104 GLU A C 1
ATOM 818 O O . GLU A 1 104 ? 52.874 -9.494 -30.574 1.00 52.53 104 GLU A O 1
ATOM 823 N N . GLU A 1 105 ? 53.736 -7.400 -30.692 1.00 52.50 105 GLU A N 1
ATOM 824 C CA . GLU A 1 105 ? 54.265 -7.454 -32.071 1.00 52.50 105 GLU A CA 1
ATOM 825 C C . GLU A 1 105 ? 55.522 -8.328 -32.189 1.00 52.50 105 GLU A C 1
ATOM 827 O O . GLU A 1 105 ? 56.396 -8.252 -31.292 1.00 52.50 105 GLU A O 1
#

Secondary structure (DSSP, 8-state):
--GGG--SS--HHHHHHHHHHHHHHHHHHHHHHHTT--TT-HHHHHHHHTT-S-HHHHHHHHHHHHHHHHHHHHHTHHHHHPPPPHHH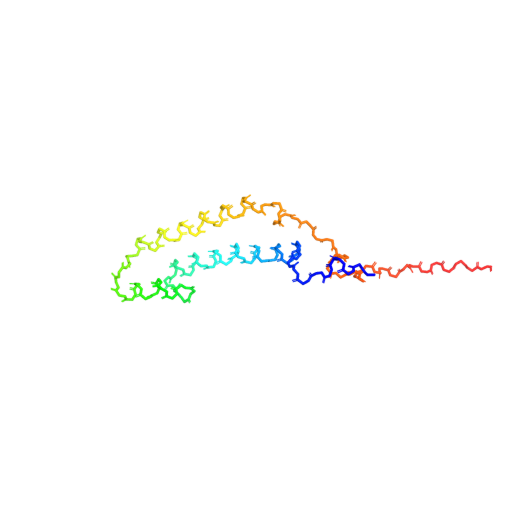H-TTTT-----------

Radius of gyration: 23.01 Å; Cα contacts (8 Å, |Δi|>4): 52; chains: 1; b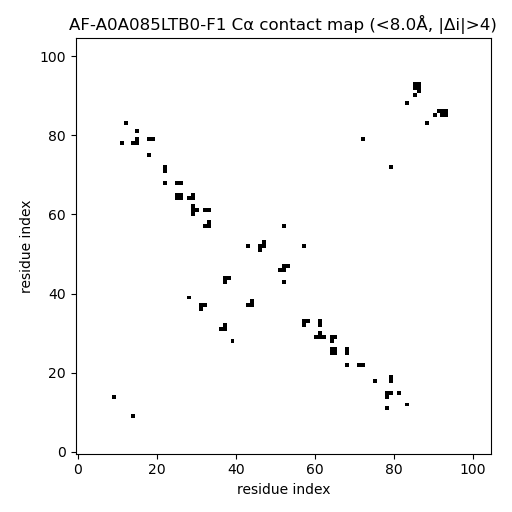ounding box: 72×25×51 Å

Organism: NCBI:txid68888

pLDDT: mean 85.43, std 16.27, range [44.75, 98.56]

Sequence (105 aa):
MNLHLQGDSLNLIKTKAVISAFVLKLVIYKR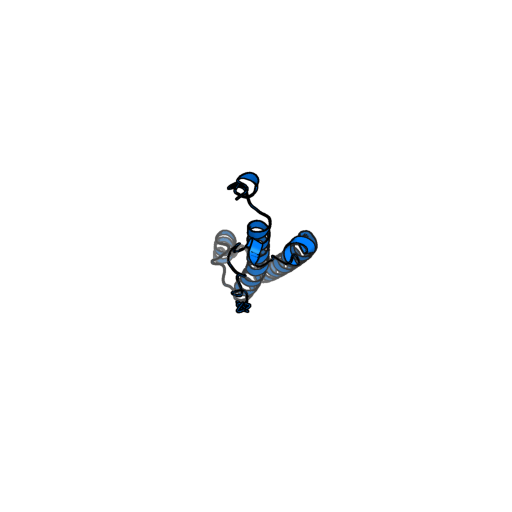NLGLGEFCQLPLLAALKKNAEVADDDILVYCHHLEMLRADLVKRFSDILSMKIAGWAVDPFCNVEEPETELQEE

Foldseek 3Di:
DDCVCVPPPDDLVNVLVVLVVVLVVLVVCLVCLVVVHCPVPVPVVVCVVVVVADNVNSVVVSVVSVVVSVVSCVVCVVSNPDDDDPCNVPVPPDCPPPPPPPPDD

Solvent-accessible surface area (backbone atoms only — not comparable to full-atom values): 6423 Å² total; per-residue (Å²): 134,68,66,86,79,63,54,92,64,81,48,73,68,57,49,32,50,52,53,53,51,50,50,53,46,35,55,52,51,31,52,33,50,77,70,74,47,38,85,92,40,63,67,60,39,51,36,44,74,68,67,75,47,57,72,69,54,52,53,52,52,36,50,50,34,51,53,52,36,51,50,48,52,63,75,40,41,67,56,70,67,55,82,79,56,64,54,79,80,37,78,72,78,74,72,70,74,73,81,77,78,73,79,80,131

Nearest PDB structures (foldseek):
  7e0g-assembly1_A  TM=5.734E-01  e=8.227E+00  Homo sapiens

Mean predicted aligned error: 9.85 Å